Protein AF-A0A2U1QPS8-F1 (afdb_monomer)

Radius of gyration: 26.71 Å; Cα contacts (8 Å, |Δi|>4): 4; chains: 1; bounding box: 57×25×65 Å

Mean predicted aligned error: 7.77 Å

Solvent-accessible surface area (backbone atoms only — not comparable to full-atom values): 4174 Å² total; per-residue (Å²): 134,78,63,88,92,59,78,51,73,70,49,37,73,72,72,52,73,64,62,67,61,52,51,52,54,51,52,53,50,51,51,53,50,49,53,50,50,53,54,50,50,54,53,50,55,52,52,50,52,52,52,51,53,50,52,52,50,53,54,53,50,54,50,52,53,54,56,59,75,73,108

Structure (mmCIF, N/CA/C/O backbone):
data_AF-A0A2U1QPS8-F1
#
_entry.id   AF-A0A2U1QPS8-F1
#
loop_
_atom_site.group_PDB
_atom_site.id
_atom_site.type_symbol
_atom_site.label_atom_id
_atom_site.label_alt_id
_atom_site.label_comp_id
_atom_site.label_asym_id
_atom_site.label_entity_id
_atom_site.label_seq_id
_atom_site.pdbx_PDB_ins_code
_atom_site.Cartn_x
_atom_site.Cartn_y
_atom_site.Cartn_z
_atom_site.occupancy
_atom_site.B_iso_or_equiv
_atom_site.auth_seq_id
_atom_site.auth_comp_id
_atom_site.auth_asym_id
_atom_site.auth_atom_id
_atom_site.pdbx_PDB_model_num
ATOM 1 N N . GLY A 1 1 ? -19.586 18.174 11.196 1.00 52.50 1 GLY A N 1
ATOM 2 C CA . GLY A 1 1 ? -20.065 16.810 10.916 1.00 52.50 1 GLY A CA 1
ATOM 3 C C . GLY A 1 1 ? -19.941 16.011 12.187 1.00 52.50 1 GLY A C 1
ATOM 4 O O . GLY A 1 1 ? -18.899 16.109 12.821 1.00 52.50 1 GLY A O 1
ATOM 5 N N . HIS A 1 2 ? -21.002 15.322 12.597 1.00 48.84 2 HIS A N 1
ATOM 6 C CA . HIS A 1 2 ? -20.953 14.404 13.734 1.00 48.84 2 HIS A CA 1
ATOM 7 C C . HIS A 1 2 ? -20.455 13.043 13.237 1.00 48.84 2 HIS A C 1
ATOM 9 O O . HIS A 1 2 ? -20.738 12.682 12.094 1.00 48.84 2 HIS A O 1
ATOM 15 N N . LEU A 1 3 ? -19.686 12.320 14.051 1.00 58.97 3 LEU A N 1
ATOM 16 C CA . LEU A 1 3 ? -19.310 10.947 13.721 1.00 58.97 3 LEU A CA 1
ATOM 17 C C . LEU A 1 3 ? -20.588 10.105 13.709 1.00 58.97 3 LEU A C 1
ATOM 19 O O . LEU A 1 3 ? -21.295 10.045 14.715 1.00 58.97 3 LEU A O 1
ATOM 23 N N . GLU A 1 4 ? -20.900 9.487 12.571 1.00 63.66 4 GLU A N 1
ATOM 24 C CA . GLU A 1 4 ? -22.025 8.559 12.478 1.00 63.66 4 GLU A CA 1
ATOM 25 C C . GLU A 1 4 ? -21.843 7.461 13.535 1.00 63.66 4 GLU A C 1
ATOM 27 O O . GLU A 1 4 ? -20.785 6.832 13.614 1.00 63.66 4 GLU A O 1
ATOM 32 N N . ASN A 1 5 ? -22.884 7.237 14.342 1.00 65.81 5 ASN A N 1
ATOM 33 C CA . ASN A 1 5 ? -22.947 6.285 15.463 1.00 65.81 5 ASN A CA 1
ATOM 34 C C . ASN A 1 5 ? -22.318 6.722 16.797 1.00 65.81 5 ASN A C 1
ATOM 36 O O . ASN A 1 5 ? -22.271 5.902 17.718 1.00 65.81 5 ASN A O 1
ATOM 40 N N . ILE A 1 6 ? -21.879 7.975 16.947 1.00 68.06 6 ILE A N 1
ATOM 41 C CA . ILE A 1 6 ? -21.593 8.536 18.275 1.00 68.06 6 ILE A CA 1
ATOM 42 C C . ILE A 1 6 ? -22.821 9.328 18.750 1.00 68.06 6 ILE A C 1
ATOM 44 O O . ILE A 1 6 ? -23.318 10.155 17.986 1.00 68.06 6 ILE A O 1
ATOM 48 N N . PRO A 1 7 ? -23.344 9.054 19.962 1.00 69.88 7 PRO A N 1
ATOM 49 C CA . PRO A 1 7 ? -24.466 9.802 20.517 1.00 69.88 7 PRO A CA 1
ATOM 50 C C . PRO A 1 7 ? -24.090 11.267 20.738 1.00 69.88 7 PRO A C 1
ATOM 52 O O . PRO A 1 7 ? -22.944 11.588 21.069 1.00 69.88 7 PRO A O 1
ATOM 55 N N . SER A 1 8 ? -25.071 12.153 20.577 1.00 79.44 8 SER A N 1
ATOM 56 C CA . SER A 1 8 ? -24.858 13.583 20.798 1.00 79.44 8 SER A CA 1
ATOM 57 C C . SER A 1 8 ? -24.546 13.880 22.270 1.00 79.44 8 SER A C 1
ATOM 59 O O . SER A 1 8 ? -24.873 13.100 23.166 1.00 79.44 8 SER A O 1
ATOM 61 N N . GLU A 1 9 ? -23.937 15.035 22.544 1.00 77.06 9 GLU A N 1
ATOM 62 C CA . GLU A 1 9 ? -23.663 15.479 23.919 1.00 77.06 9 GLU A CA 1
ATOM 63 C C . GLU A 1 9 ? -24.936 15.483 24.788 1.00 77.06 9 GLU A C 1
ATOM 65 O O . GLU A 1 9 ? -24.913 15.010 25.924 1.00 77.06 9 GLU A O 1
ATOM 70 N N . GLU A 1 10 ? -26.069 15.925 24.231 1.00 78.56 10 GLU A N 1
ATOM 71 C CA . GLU A 1 10 ? -27.371 15.897 24.907 1.00 78.56 10 GLU A CA 1
ATOM 72 C C . GLU A 1 10 ? -27.853 14.467 25.208 1.00 78.56 10 GLU A C 1
ATOM 74 O O . GLU A 1 10 ? -28.398 14.216 26.285 1.00 78.56 10 GLU A O 1
ATOM 79 N N . GLU A 1 11 ? -27.637 13.508 24.302 1.00 75.44 11 GLU A N 1
ATOM 80 C CA . GLU A 1 11 ? -27.995 12.100 24.526 1.00 75.44 11 GLU A CA 1
ATOM 81 C C . GLU A 1 11 ? -27.124 11.450 25.601 1.00 75.44 11 GLU A C 1
ATOM 83 O O . GLU A 1 11 ? -27.641 10.708 26.440 1.00 75.44 11 GLU A O 1
ATOM 88 N N . VAL A 1 12 ? -25.826 11.761 25.616 1.00 77.75 12 VAL A N 1
ATOM 89 C CA . VAL A 1 12 ? -24.885 11.275 26.633 1.00 77.75 12 VAL A CA 1
ATOM 90 C C . VAL A 1 12 ? -25.232 11.842 28.010 1.00 77.75 12 VAL A C 1
ATOM 92 O O . VAL A 1 12 ? -25.217 11.103 28.993 1.00 77.75 12 VAL A O 1
ATOM 95 N N . LEU A 1 13 ? -25.598 13.125 28.094 1.00 74.06 13 LEU A N 1
ATOM 96 C CA . LEU A 1 13 ? -26.031 13.755 29.345 1.00 74.06 13 LEU A CA 1
ATOM 97 C C . LEU A 1 13 ? -27.355 13.176 29.865 1.00 74.06 13 LEU A C 1
ATOM 99 O O . LEU A 1 13 ? -27.536 13.059 31.076 1.00 74.06 13 LEU A O 1
ATOM 103 N N . LYS A 1 14 ? -28.277 12.810 28.966 1.00 79.38 14 LYS A N 1
ATOM 104 C CA . LYS A 1 14 ? -29.618 12.331 29.328 1.00 79.38 14 LYS A CA 1
ATOM 105 C C . LYS A 1 14 ? -29.670 10.839 29.661 1.00 79.38 14 LYS A C 1
ATOM 107 O O . LYS A 1 14 ? -30.359 10.456 30.602 1.00 79.38 14 LYS A O 1
ATOM 112 N N . ASN A 1 15 ? -28.971 10.007 28.891 1.00 77.50 15 ASN A N 1
ATOM 113 C CA . ASN A 1 15 ? -29.071 8.545 28.966 1.00 77.50 15 ASN A CA 1
ATOM 114 C C . ASN A 1 15 ? -27.790 7.879 29.500 1.00 77.50 15 ASN A C 1
ATOM 116 O O . ASN A 1 15 ? -27.777 6.669 29.727 1.00 77.50 15 ASN A O 1
ATOM 120 N N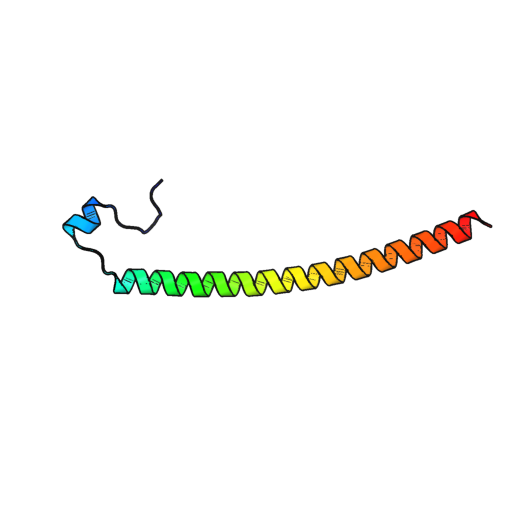 . GLY A 1 16 ? -26.720 8.654 29.712 1.00 69.31 16 GLY A N 1
ATOM 121 C CA . GLY A 1 16 ? -25.382 8.124 29.949 1.00 69.31 16 GLY A CA 1
ATOM 122 C C . GLY A 1 16 ? -24.775 7.508 28.683 1.00 69.31 16 GLY A C 1
ATOM 123 O O . GLY A 1 16 ? -25.427 7.363 27.651 1.00 69.31 16 GLY A O 1
ATOM 124 N N . ILE A 1 17 ? -23.503 7.118 28.762 1.00 73.62 17 ILE A N 1
ATOM 125 C CA . ILE A 1 17 ? -22.836 6.323 27.726 1.00 73.62 17 ILE A CA 1
ATOM 126 C C . ILE A 1 17 ? -22.345 5.016 28.335 1.00 73.62 17 ILE A C 1
ATOM 128 O O . ILE A 1 17 ? -21.706 5.004 29.390 1.00 73.62 17 ILE A O 1
ATOM 132 N N . ASN A 1 18 ? -22.621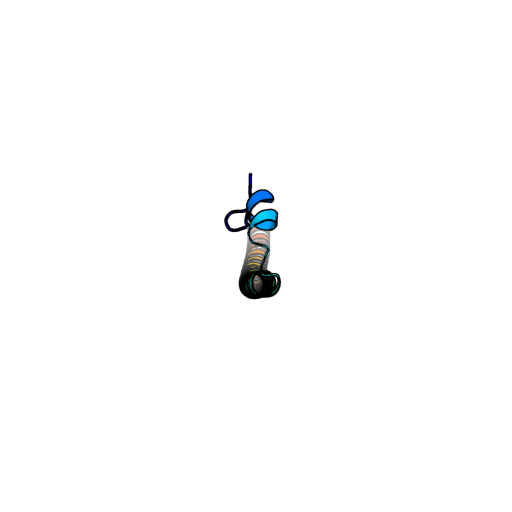 3.896 27.668 1.00 80.75 18 ASN A N 1
ATOM 133 C CA . ASN A 1 18 ? -22.027 2.628 28.059 1.00 80.75 18 ASN A CA 1
ATOM 134 C C . ASN A 1 18 ? -20.580 2.580 27.548 1.00 80.75 18 ASN A C 1
ATOM 136 O O . ASN A 1 18 ? -20.308 2.167 26.420 1.00 80.75 18 ASN A O 1
ATOM 140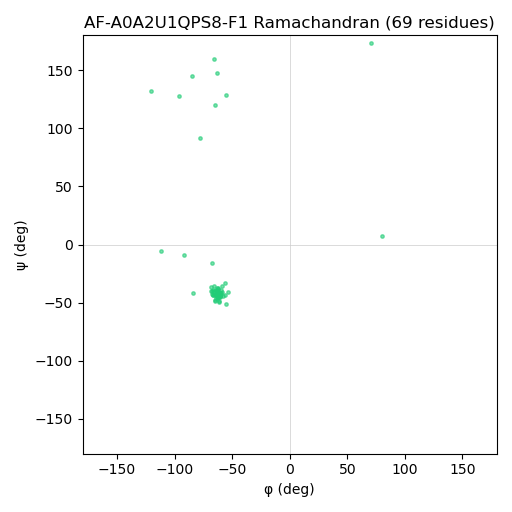 N N . LEU A 1 19 ? -19.645 3.018 28.394 1.00 77.38 19 LEU A N 1
ATOM 141 C CA . LEU A 1 19 ? -18.212 3.012 28.091 1.00 77.38 19 LEU A CA 1
ATOM 142 C C . LEU A 1 19 ? -17.699 1.613 27.712 1.00 77.38 19 LEU A C 1
ATOM 144 O O . LEU A 1 19 ? -16.818 1.501 26.865 1.00 77.38 19 LEU A O 1
ATOM 148 N N . GLY A 1 20 ? -18.262 0.547 28.290 1.00 81.69 20 GLY A N 1
ATOM 149 C CA . GLY A 1 20 ? -17.901 -0.832 27.950 1.00 81.69 20 GLY A CA 1
ATOM 150 C C . GLY A 1 20 ? -18.317 -1.222 26.530 1.00 81.69 20 GLY A C 1
ATOM 151 O O . GLY A 1 20 ? -17.526 -1.812 25.793 1.00 81.69 20 GLY A O 1
ATOM 152 N N . GLU A 1 21 ? -19.527 -0.843 26.113 1.00 83.31 21 GLU A N 1
ATOM 153 C CA . GLU A 1 21 ? -20.021 -1.075 24.751 1.00 83.31 21 GLU A CA 1
ATOM 154 C C . GLU A 1 21 ? -19.227 -0.259 23.722 1.00 83.31 21 GLU A C 1
ATOM 156 O O . GLU A 1 21 ? -18.813 -0.793 22.693 1.00 83.31 21 GLU A O 1
ATOM 161 N N . MET A 1 22 ? -18.950 1.015 24.019 1.00 82.75 22 MET A N 1
ATOM 162 C CA . MET A 1 22 ? -18.141 1.869 23.149 1.00 82.75 22 MET A CA 1
ATOM 163 C C . MET A 1 22 ? -16.717 1.322 22.998 1.00 82.75 22 MET A C 1
ATOM 165 O O . MET A 1 22 ? -16.228 1.193 21.878 1.00 82.75 22 MET A O 1
ATOM 169 N N . ASN A 1 23 ? -16.076 0.924 24.100 1.00 84.50 23 ASN A N 1
ATOM 170 C CA . ASN A 1 23 ? -14.744 0.322 24.057 1.00 84.50 23 ASN A CA 1
ATOM 171 C C . ASN A 1 23 ? -14.736 -0.995 23.272 1.00 84.50 23 ASN A C 1
ATOM 173 O O . ASN A 1 23 ? -13.810 -1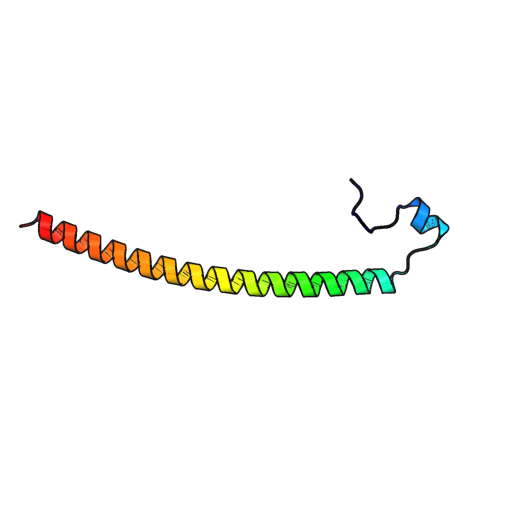.234 22.503 1.00 84.50 23 ASN A O 1
ATOM 177 N N . SE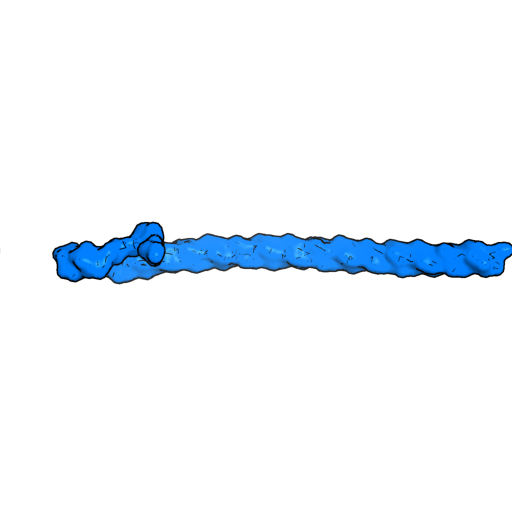R A 1 24 ? -15.779 -1.819 23.399 1.00 89.00 24 SER A N 1
ATOM 178 C CA . SER A 1 24 ? -15.902 -3.064 22.629 1.00 89.00 24 SER A CA 1
ATOM 179 C C . SER A 1 24 ? -16.007 -2.794 21.123 1.00 89.00 24 SER A C 1
ATOM 181 O O . SER A 1 24 ? -15.301 -3.423 20.336 1.00 89.00 24 SER A O 1
ATOM 183 N N . LYS A 1 25 ? -16.815 -1.803 20.716 1.00 86.44 25 LYS A N 1
ATOM 184 C CA . LYS A 1 25 ? -16.926 -1.371 19.309 1.00 86.44 25 LYS A CA 1
ATOM 185 C C . LYS A 1 25 ? -15.610 -0.802 18.773 1.00 86.44 25 LYS A C 1
ATOM 187 O O . LYS A 1 25 ? -15.233 -1.088 17.640 1.00 86.44 25 LYS A O 1
ATOM 192 N N . LEU A 1 26 ? -14.891 -0.023 19.583 1.00 89.75 26 LEU A N 1
ATOM 193 C CA . LEU A 1 26 ? -13.573 0.501 19.217 1.00 89.75 26 LEU A CA 1
ATOM 194 C C . LEU A 1 26 ? -12.553 -0.627 19.021 1.00 89.75 26 LEU A C 1
ATOM 196 O O . LEU A 1 26 ? -11.827 -0.612 18.030 1.00 89.75 26 LEU A O 1
ATOM 200 N N . LEU A 1 27 ? -12.530 -1.625 19.911 1.00 94.94 27 LEU A N 1
ATOM 201 C CA . LEU A 1 27 ? -11.648 -2.791 19.792 1.00 94.94 27 LEU A CA 1
ATOM 202 C C . LEU A 1 27 ? -11.941 -3.603 18.527 1.00 94.94 27 LEU A C 1
ATOM 204 O O . LEU A 1 27 ? -11.011 -3.904 17.782 1.00 94.94 27 LEU A O 1
ATOM 208 N N . GLN A 1 28 ? -13.218 -3.870 18.233 1.00 93.62 28 GLN A N 1
ATOM 209 C CA . GLN A 1 28 ? -13.620 -4.513 16.979 1.00 93.62 28 GLN A CA 1
ATOM 210 C C . GLN A 1 28 ? -13.120 -3.716 15.767 1.00 93.62 28 GLN A C 1
ATOM 212 O O . GLN A 1 28 ? -12.578 -4.286 14.821 1.00 93.62 28 GLN A O 1
ATOM 217 N N . LYS A 1 29 ? -13.243 -2.382 15.795 1.00 92.12 29 LYS A N 1
ATOM 218 C CA . LYS A 1 29 ? -12.791 -1.560 14.671 1.00 92.12 29 LYS A CA 1
ATOM 219 C C . LYS A 1 29 ? -11.275 -1.557 14.506 1.00 92.12 29 LYS A C 1
ATOM 221 O O . LYS A 1 29 ? -10.789 -1.540 13.377 1.00 92.12 29 LYS A O 1
ATOM 226 N N . ILE A 1 30 ? -10.533 -1.582 15.610 1.00 96.94 30 ILE A N 1
ATOM 227 C CA . ILE A 1 30 ? -9.072 -1.705 15.597 1.00 96.94 30 ILE A CA 1
ATOM 228 C C . ILE A 1 30 ? -8.660 -3.047 14.992 1.00 96.94 30 ILE A C 1
ATOM 230 O O . ILE A 1 30 ? -7.742 -3.073 14.174 1.00 96.94 30 ILE A O 1
ATOM 234 N N . GLU A 1 31 ? -9.340 -4.140 15.337 1.00 97.25 31 GLU A N 1
ATOM 235 C CA . GLU A 1 31 ? -9.077 -5.459 14.756 1.00 97.25 31 GLU A CA 1
ATOM 236 C C . GLU A 1 31 ? -9.315 -5.458 13.241 1.00 97.25 31 GLU A C 1
ATOM 238 O O . GLU A 1 31 ? -8.422 -5.831 12.479 1.00 97.25 31 GLU A O 1
ATOM 243 N N . GLU A 1 32 ? -10.464 -4.945 12.793 1.00 98.25 32 GLU A N 1
ATOM 244 C CA . GLU A 1 32 ? -10.769 -4.800 11.366 1.00 98.25 32 GLU A CA 1
ATOM 245 C C . GLU A 1 32 ? -9.687 -3.993 10.639 1.00 98.25 32 GLU A C 1
ATOM 247 O O . GLU A 1 32 ? -9.151 -4.440 9.624 1.00 98.25 32 GLU A O 1
ATOM 252 N N . LEU A 1 33 ? -9.334 -2.813 11.161 1.00 98.06 33 LEU A N 1
ATOM 253 C CA . LEU A 1 33 ? -8.310 -1.953 10.564 1.00 98.06 33 LEU A CA 1
ATOM 254 C C . LEU A 1 33 ? -6.937 -2.629 10.543 1.00 98.06 33 LEU A C 1
ATOM 256 O O . LEU A 1 33 ? -6.219 -2.505 9.555 1.00 98.06 33 LEU A O 1
ATOM 260 N N . THR A 1 34 ? -6.596 -3.390 11.581 1.00 98.12 34 THR A N 1
ATOM 261 C CA . THR A 1 34 ? -5.341 -4.149 11.639 1.00 98.12 34 THR A CA 1
ATOM 262 C C . THR A 1 34 ? -5.300 -5.222 10.552 1.00 98.12 34 THR A C 1
ATOM 264 O O . THR A 1 34 ? -4.293 -5.349 9.854 1.00 98.12 34 THR A O 1
ATOM 267 N N . LEU A 1 35 ? -6.397 -5.957 10.345 1.00 98.50 35 LEU A N 1
ATOM 268 C CA . LEU A 1 35 ? -6.507 -6.936 9.261 1.00 98.50 35 LEU A CA 1
ATOM 269 C C . LEU A 1 35 ? -6.382 -6.273 7.882 1.00 98.50 35 LEU A C 1
ATOM 271 O O . LEU A 1 35 ? -5.649 -6.780 7.029 1.00 98.50 35 LEU A O 1
ATOM 275 N N . TYR A 1 36 ? -7.019 -5.115 7.680 1.00 98.31 36 TYR A N 1
ATOM 276 C CA . TYR A 1 36 ? -6.853 -4.330 6.453 1.00 98.31 36 TYR A CA 1
ATOM 277 C C . TYR A 1 36 ? -5.401 -3.893 6.239 1.00 98.31 36 TYR A C 1
ATOM 279 O O . TYR A 1 36 ? -4.890 -4.020 5.128 1.00 98.31 36 TYR A O 1
ATOM 287 N N . SER A 1 37 ? -4.708 -3.421 7.279 1.00 98.31 37 SER A N 1
ATOM 288 C CA . SER A 1 37 ? -3.296 -3.033 7.179 1.00 98.31 37 SER A CA 1
ATOM 289 C C . SER A 1 37 ? -2.388 -4.215 6.829 1.00 98.31 37 SER A C 1
ATOM 291 O O . SER A 1 37 ? -1.461 -4.059 6.035 1.00 98.31 37 SER A O 1
ATOM 293 N N . ILE A 1 38 ? -2.663 -5.410 7.361 1.00 98.44 38 ILE A N 1
ATOM 294 C CA . ILE A 1 38 ? -1.922 -6.627 6.999 1.00 98.44 38 ILE A CA 1
ATOM 295 C C . ILE A 1 38 ? -2.128 -6.971 5.518 1.00 98.44 38 ILE A C 1
ATOM 297 O O . ILE A 1 38 ? -1.158 -7.268 4.821 1.00 98.44 38 ILE A O 1
ATOM 301 N N . ASP A 1 39 ? -3.367 -6.924 5.021 1.00 98.56 39 ASP A N 1
ATOM 302 C CA . ASP A 1 39 ? -3.667 -7.185 3.606 1.00 98.56 39 ASP A CA 1
ATOM 303 C C . ASP A 1 39 ? -3.008 -6.152 2.677 1.00 98.56 39 ASP A C 1
ATOM 305 O O . ASP A 1 39 ? -2.398 -6.508 1.667 1.00 98.56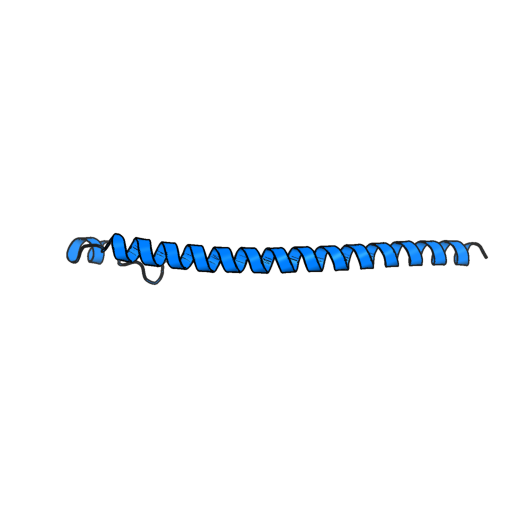 39 ASP A O 1
ATOM 309 N N . GLN A 1 40 ? -3.053 -4.872 3.054 1.00 98.31 40 GLN A N 1
ATOM 310 C CA . GLN A 1 40 ? -2.382 -3.801 2.317 1.00 98.31 40 GLN A CA 1
ATOM 311 C C . GLN A 1 40 ? -0.867 -4.010 2.251 1.00 98.31 40 GLN A C 1
ATOM 313 O O . GLN A 1 40 ? -0.293 -3.886 1.171 1.00 98.31 40 GLN A O 1
ATOM 318 N N . ASN A 1 41 ? -0.222 -4.388 3.358 1.00 98.62 41 ASN A N 1
ATOM 319 C CA . ASN A 1 41 ? 1.215 -4.670 3.367 1.00 98.62 41 ASN A CA 1
ATOM 320 C C . ASN A 1 41 ? 1.584 -5.822 2.423 1.00 98.62 41 ASN A C 1
ATOM 322 O O . ASN A 1 41 ? 2.544 -5.698 1.668 1.00 98.62 41 ASN A O 1
ATOM 326 N N . LYS A 1 42 ? 0.791 -6.901 2.386 1.00 98.56 42 LYS A N 1
ATOM 327 C CA . LYS A 1 42 ? 1.018 -8.012 1.443 1.00 98.56 42 LYS A CA 1
ATOM 328 C C . LYS A 1 42 ? 0.948 -7.553 -0.014 1.00 98.56 42 LYS A C 1
ATOM 330 O O . LYS A 1 42 ? 1.812 -7.914 -0.808 1.00 98.56 42 LYS A O 1
ATOM 335 N N . LYS A 1 43 ? -0.041 -6.721 -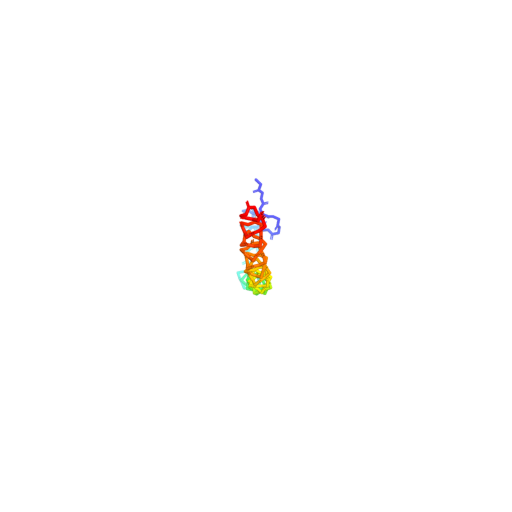0.357 1.00 98.50 43 LYS A N 1
ATOM 336 C CA . LYS A 1 43 ? -0.172 -6.142 -1.706 1.00 98.50 43 LYS A CA 1
ATOM 337 C C . LYS A 1 43 ? 1.015 -5.252 -2.064 1.00 98.50 43 LYS A C 1
ATOM 339 O O . LYS A 1 43 ? 1.515 -5.327 -3.180 1.00 98.50 43 LYS A O 1
ATOM 344 N N . ILE A 1 44 ? 1.490 -4.441 -1.119 1.00 98.69 44 ILE A N 1
ATOM 345 C CA . ILE A 1 44 ? 2.671 -3.589 -1.313 1.00 98.69 44 ILE A CA 1
ATOM 346 C C . ILE A 1 44 ? 3.920 -4.442 -1.569 1.00 98.69 44 ILE A C 1
ATOM 348 O O . ILE A 1 44 ? 4.695 -4.134 -2.473 1.00 98.69 44 ILE A O 1
ATOM 352 N N . GLU A 1 45 ? 4.113 -5.527 -0.817 1.00 98.69 45 GLU A N 1
ATOM 353 C CA . GLU A 1 45 ? 5.237 -6.448 -1.022 1.00 98.69 45 GLU A CA 1
ATOM 354 C C . GLU A 1 45 ? 5.191 -7.137 -2.392 1.00 98.69 45 GLU A C 1
ATOM 356 O O . GLU A 1 45 ? 6.225 -7.289 -3.046 1.00 98.69 45 GLU A O 1
ATOM 361 N N . GLU A 1 46 ? 4.006 -7.547 -2.846 1.00 98.62 46 GLU A N 1
ATOM 362 C CA . GLU A 1 46 ? 3.813 -8.145 -4.169 1.00 98.62 46 GLU A CA 1
ATOM 363 C C . GLU A 1 46 ? 4.114 -7.139 -5.288 1.00 98.62 46 GLU A C 1
ATOM 365 O O . GLU A 1 46 ? 4.937 -7.413 -6.164 1.00 98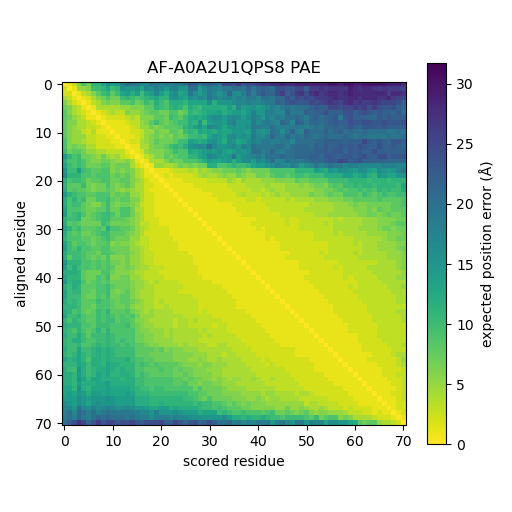.62 46 GLU A O 1
ATOM 370 N N . GLN A 1 47 ? 3.562 -5.928 -5.191 1.00 98.50 47 GLN A N 1
ATOM 371 C CA . GLN A 1 47 ? 3.838 -4.842 -6.134 1.00 98.50 47 GLN A CA 1
ATOM 372 C C . GLN A 1 47 ? 5.326 -4.475 -6.173 1.00 98.50 47 GLN A C 1
ATOM 374 O O . GLN A 1 47 ? 5.878 -4.224 -7.245 1.00 98.50 47 GLN A O 1
ATOM 379 N N . ALA A 1 48 ? 6.010 -4.468 -5.026 1.00 98.56 48 ALA A N 1
ATOM 380 C CA . ALA A 1 48 ? 7.443 -4.198 -4.966 1.00 98.56 48 ALA A CA 1
ATOM 381 C C . ALA A 1 48 ? 8.260 -5.244 -5.744 1.00 98.56 48 ALA A C 1
ATOM 383 O O . ALA A 1 48 ? 9.175 -4.872 -6.485 1.00 98.56 48 ALA A O 1
ATOM 384 N N . LYS A 1 49 ? 7.900 -6.532 -5.637 1.00 98.56 49 LYS A N 1
ATOM 385 C CA . LYS A 1 49 ? 8.541 -7.620 -6.396 1.00 98.56 49 LYS A CA 1
ATOM 386 C C . LYS A 1 49 ? 8.303 -7.486 -7.898 1.00 98.56 49 LYS A C 1
ATOM 388 O O . LYS A 1 49 ? 9.239 -7.648 -8.681 1.00 98.56 49 LYS A O 1
ATOM 393 N N . GLU A 1 50 ? 7.081 -7.158 -8.313 1.00 98.44 50 GLU A N 1
ATOM 394 C 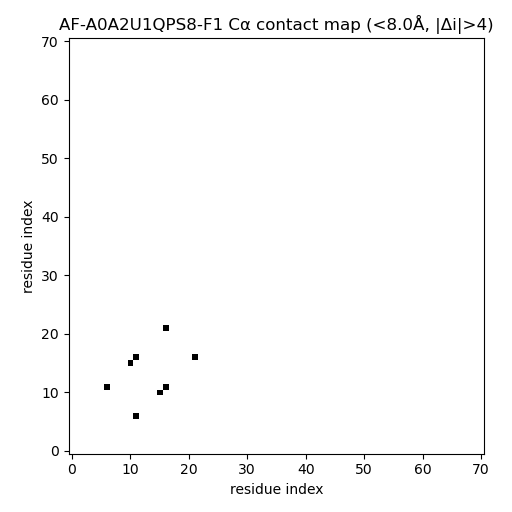CA . GLU A 1 50 ? 6.772 -6.917 -9.728 1.00 98.44 50 GLU A CA 1
ATOM 395 C C . GLU A 1 50 ? 7.583 -5.744 -10.289 1.00 98.44 50 GLU A C 1
ATOM 397 O O . GLU A 1 50 ? 8.183 -5.849 -11.361 1.00 98.44 50 GLU A O 1
ATOM 402 N N . ILE A 1 51 ? 7.675 -4.643 -9.539 1.00 98.62 51 ILE A N 1
ATOM 403 C CA . ILE A 1 51 ? 8.476 -3.474 -9.918 1.00 98.62 51 ILE A CA 1
ATOM 404 C C . ILE A 1 51 ? 9.955 -3.846 -10.062 1.00 98.62 51 ILE A C 1
ATOM 406 O O . ILE A 1 51 ? 10.614 -3.388 -10.997 1.00 98.62 51 ILE A O 1
ATOM 410 N N . GLU A 1 52 ? 10.498 -4.662 -9.160 1.00 98.56 52 GLU A N 1
ATOM 411 C CA . GLU A 1 52 ? 11.883 -5.129 -9.246 1.00 98.56 52 GLU A CA 1
ATOM 412 C C . GLU A 1 52 ? 12.124 -5.970 -10.510 1.00 98.56 52 GLU A C 1
ATOM 414 O O . GLU A 1 52 ? 13.085 -5.726 -11.249 1.00 98.56 52 GLU A O 1
ATOM 419 N N . ALA A 1 53 ? 11.212 -6.897 -10.819 1.00 98.25 53 ALA A N 1
ATOM 420 C CA . ALA A 1 53 ? 11.279 -7.705 -12.033 1.00 98.25 53 ALA A CA 1
ATOM 421 C C . ALA A 1 53 ? 11.222 -6.837 -13.302 1.00 98.25 53 ALA A C 1
ATOM 423 O O . ALA A 1 53 ? 12.046 -7.001 -14.208 1.00 98.25 53 ALA A O 1
ATOM 424 N N . LEU A 1 54 ? 10.307 -5.864 -13.349 1.00 98.19 54 LEU A N 1
ATOM 425 C CA . LEU A 1 54 ? 10.186 -4.927 -14.467 1.00 98.19 54 LEU A CA 1
ATOM 426 C C . LEU A 1 54 ? 11.449 -4.074 -14.632 1.00 98.19 54 LEU A C 1
ATOM 428 O O . LEU A 1 54 ? 11.953 -3.942 -15.747 1.00 98.19 54 LEU A O 1
ATOM 432 N N . LYS A 1 55 ? 12.023 -3.552 -13.541 1.00 98.38 55 LYS A N 1
ATOM 433 C CA . LYS A 1 55 ? 13.291 -2.798 -13.579 1.00 98.38 55 LYS A CA 1
ATOM 434 C C . LYS A 1 55 ? 14.439 -3.635 -14.147 1.00 98.38 55 LYS A C 1
ATOM 436 O O . LYS A 1 55 ? 15.228 -3.132 -14.949 1.00 98.38 55 LYS A O 1
ATOM 441 N N . SER A 1 56 ? 14.520 -4.910 -13.768 1.00 98.06 56 SER A N 1
ATOM 442 C CA . SER A 1 56 ? 15.518 -5.841 -14.305 1.00 98.06 56 SER A CA 1
ATOM 443 C C . SER A 1 56 ? 15.350 -6.047 -15.815 1.00 98.06 56 SER A C 1
ATOM 445 O O . SER A 1 56 ? 16.325 -5.964 -16.568 1.00 98.06 56 SER A O 1
ATOM 447 N N . LEU A 1 57 ? 14.112 -6.238 -16.287 1.00 97.81 57 LEU A N 1
ATOM 448 C CA . LEU A 1 57 ? 13.815 -6.359 -17.717 1.00 97.81 57 LEU A CA 1
ATOM 449 C C . LEU A 1 57 ? 14.175 -5.087 -18.489 1.00 97.81 57 LEU A C 1
ATOM 451 O O . LEU A 1 57 ? 14.850 -5.179 -19.513 1.00 97.81 57 LEU A O 1
ATOM 455 N N . VAL A 1 58 ? 13.816 -3.910 -17.969 1.00 97.94 58 VAL A N 1
ATOM 456 C CA . VAL A 1 58 ? 14.176 -2.615 -18.568 1.00 97.94 58 VAL A CA 1
ATOM 457 C C . VAL A 1 58 ? 15.695 -2.471 -18.691 1.00 97.94 58 VAL A C 1
ATOM 459 O O . VAL A 1 58 ? 16.192 -2.095 -19.751 1.00 97.94 58 VAL A O 1
ATOM 462 N N . SER A 1 59 ? 16.460 -2.841 -17.657 1.00 97.75 59 SER A N 1
ATOM 463 C CA . SER A 1 59 ? 17.929 -2.800 -17.713 1.00 97.75 59 SER A CA 1
ATOM 464 C C . SER A 1 59 ? 18.506 -3.734 -18.783 1.00 97.75 59 SER A C 1
ATOM 466 O O . SER A 1 59 ? 19.458 -3.371 -19.477 1.00 97.75 59 SER A O 1
ATOM 468 N N . ARG A 1 60 ? 17.939 -4.935 -18.943 1.00 97.50 60 ARG A N 1
ATOM 469 C CA . ARG A 1 60 ? 18.363 -5.890 -19.979 1.00 97.50 60 ARG A CA 1
ATOM 470 C C . ARG A 1 60 ? 18.061 -5.374 -21.382 1.00 97.50 60 ARG A C 1
ATOM 472 O O . ARG A 1 60 ? 18.925 -5.481 -22.246 1.00 97.50 60 ARG A O 1
ATOM 479 N N . ILE A 1 61 ? 16.876 -4.803 -21.590 1.00 97.50 61 ILE A N 1
ATOM 480 C CA . ILE A 1 61 ? 16.482 -4.212 -22.874 1.00 97.50 61 ILE A CA 1
ATOM 481 C C . ILE A 1 61 ? 17.427 -3.063 -23.232 1.00 97.50 61 ILE A C 1
ATOM 483 O O . ILE A 1 61 ? 18.012 -3.089 -24.309 1.00 97.50 61 ILE A O 1
ATOM 487 N N . ALA A 1 62 ? 17.695 -2.146 -22.299 1.00 97.06 62 ALA A N 1
ATOM 488 C CA . ALA A 1 62 ? 18.608 -1.025 -22.533 1.00 97.06 62 ALA A CA 1
ATOM 489 C C . ALA A 1 62 ? 20.033 -1.473 -22.928 1.00 97.06 62 ALA A C 1
ATOM 491 O O . ALA A 1 62 ? 20.684 -0.841 -23.762 1.00 97.06 62 ALA A O 1
ATOM 492 N N . LYS A 1 63 ? 20.533 -2.582 -22.360 1.00 97.06 63 LYS A N 1
ATOM 493 C CA . LYS A 1 63 ? 21.826 -3.169 -22.762 1.00 97.06 63 LYS A CA 1
ATOM 494 C C . LYS A 1 63 ? 21.791 -3.686 -24.198 1.00 97.06 63 LYS A C 1
ATOM 496 O O . LYS A 1 63 ? 22.689 -3.363 -24.971 1.00 97.06 63 LYS A O 1
ATOM 501 N N . ILE A 1 64 ? 20.749 -4.437 -24.552 1.00 97.06 64 ILE A N 1
ATOM 502 C CA . ILE A 1 64 ? 20.564 -4.980 -25.905 1.00 97.06 64 ILE A CA 1
ATOM 503 C C . ILE A 1 64 ? 20.460 -3.843 -26.928 1.00 97.06 64 ILE A C 1
ATOM 505 O O . ILE A 1 64 ? 21.114 -3.892 -27.965 1.00 97.06 64 ILE A O 1
ATOM 509 N N . GLU A 1 65 ? 19.695 -2.794 -26.626 1.00 96.31 65 GLU A N 1
ATOM 510 C CA . GLU A 1 65 ? 19.572 -1.613 -27.486 1.00 96.31 65 GLU A CA 1
ATOM 511 C C . GLU A 1 65 ? 20.925 -0.923 -27.705 1.00 96.31 65 GLU A C 1
ATOM 513 O O . GLU A 1 65 ? 21.256 -0.560 -28.834 1.00 96.31 65 GLU A O 1
ATOM 518 N N . SER A 1 66 ? 21.752 -0.803 -26.659 1.00 96.12 66 SER A N 1
ATOM 519 C CA . SER A 1 66 ? 23.100 -0.235 -26.784 1.00 96.12 66 SER A CA 1
ATOM 520 C C . SER A 1 66 ? 24.037 -1.106 -27.626 1.00 96.12 66 SER A C 1
ATOM 522 O O . SER A 1 66 ? 24.829 -0.575 -28.402 1.00 96.12 66 SER A O 1
ATOM 524 N N . GLU A 1 67 ? 23.961 -2.431 -27.494 1.00 95.44 67 GLU A N 1
ATOM 525 C CA . GLU A 1 67 ? 24.757 -3.370 -28.293 1.00 95.44 67 GLU A CA 1
ATOM 526 C C . GLU A 1 67 ? 24.348 -3.357 -29.770 1.00 95.44 67 GLU A C 1
ATOM 528 O O . GLU A 1 67 ? 25.216 -3.371 -30.643 1.00 95.44 67 GLU A O 1
ATOM 533 N N . LEU A 1 68 ? 23.045 -3.276 -30.056 1.00 93.62 68 LEU A N 1
ATOM 534 C CA . LEU A 1 68 ? 22.522 -3.149 -31.416 1.00 93.62 68 LEU A CA 1
ATOM 535 C C . LEU A 1 68 ? 22.917 -1.819 -32.058 1.00 93.62 68 LEU A C 1
ATOM 537 O O . LEU A 1 68 ? 23.293 -1.812 -33.222 1.00 93.62 68 LEU A O 1
ATOM 541 N N . ALA A 1 69 ? 22.898 -0.716 -31.306 1.00 92.25 69 ALA A N 1
ATOM 542 C CA . ALA A 1 69 ? 23.302 0.600 -31.807 1.00 92.25 69 ALA A CA 1
ATOM 543 C C . ALA A 1 69 ? 24.805 0.712 -32.132 1.00 92.25 69 ALA A C 1
ATOM 545 O O . ALA A 1 69 ? 25.223 1.667 -32.782 1.00 92.25 69 ALA A O 1
ATOM 546 N N . ARG A 1 70 ? 25.630 -0.228 -31.649 1.00 90.44 70 ARG A N 1
ATOM 547 C CA . ARG A 1 70 ? 27.075 -0.297 -31.933 1.00 90.44 70 ARG A CA 1
ATOM 548 C C . ARG A 1 70 ? 27.419 -1.172 -33.144 1.00 90.44 70 ARG A C 1
ATOM 550 O O . ARG A 1 70 ? 28.588 -1.195 -33.525 1.00 90.44 70 ARG A O 1
ATOM 557 N N . LYS A 1 71 ? 26.454 -1.917 -33.687 1.00 69.69 71 LYS A N 1
ATOM 558 C CA . LYS A 1 71 ? 26.594 -2.719 -34.912 1.00 69.69 71 LYS A CA 1
ATOM 559 C C . LYS A 1 71 ? 26.217 -1.900 -36.137 1.00 69.69 71 LYS A C 1
ATOM 561 O O . LYS A 1 71 ? 26.867 -2.138 -37.177 1.00 69.69 71 LYS A O 1
#

Sequence (71 aa):
GHLENIPSEEEVLKNGINLGEMNSKLLQKIEELTLYSIDQNKKIEEQAKEIEALKSLVSRIAKIESELARK

Secondary structure (DSSP, 8-state):
-PPTTPPPHHHHHHH---HHHHHHHHHHHHHHHHHHHHHHHHHHHHHHHHHHHHHHHHHHHHHHHHHHHT-

Foldseek 3Di:
DDDPPDDDPVCCVVPNDPPVVVVVVVVVVVVVVVVVVVVVVVVVVVVVVVVVVVVVVVVVVVVVVVVVVVD

pLDDT: mean 88.65, std 12.7, range [48.84, 98.69]